Protein AF-A0A4U9XL16-F1 (afdb_monomer_lite)

Structure (mmCIF, N/CA/C/O backbone):
data_AF-A0A4U9XL16-F1
#
_entry.id   AF-A0A4U9XL16-F1
#
loop_
_atom_site.group_PDB
_atom_site.id
_atom_site.type_symbol
_atom_site.label_atom_id
_atom_site.label_alt_id
_atom_site.label_comp_id
_atom_site.label_asym_id
_atom_site.label_entity_id
_atom_site.label_seq_id
_atom_site.pdbx_PDB_ins_code
_atom_site.Cartn_x
_atom_site.Cartn_y
_atom_site.Cartn_z
_atom_site.occupancy
_atom_site.B_iso_or_equiv
_atom_site.auth_seq_id
_atom_site.auth_comp_id
_atom_site.auth_asym_id
_atom_site.auth_atom_id
_atom_site.pdbx_PDB_model_num
ATOM 1 N N . MET A 1 1 ? 19.919 -13.960 -25.536 1.00 47.81 1 MET A N 1
ATOM 2 C CA . MET A 1 1 ? 20.235 -13.024 -24.431 1.00 47.81 1 MET A CA 1
ATOM 3 C C . MET A 1 1 ? 18.994 -12.901 -23.562 1.00 47.81 1 MET A C 1
ATOM 5 O O . MET A 1 1 ? 18.003 -12.376 -24.042 1.00 47.81 1 MET A O 1
ATOM 9 N N . GLY A 1 2 ? 19.005 -13.489 -22.362 1.00 62.66 2 GLY A N 1
ATOM 10 C CA . GLY A 1 2 ? 17.834 -13.540 -21.477 1.00 62.66 2 GLY A CA 1
ATOM 11 C C . GLY A 1 2 ? 17.735 -12.332 -20.542 1.00 62.66 2 GLY A C 1
ATOM 12 O O . GLY A 1 2 ? 18.750 -11.709 -20.220 1.00 62.66 2 GLY A O 1
ATOM 13 N N . ASN A 1 3 ? 16.513 -12.017 -20.110 1.00 57.12 3 ASN A N 1
ATOM 14 C CA . ASN A 1 3 ? 16.240 -11.008 -19.086 1.00 57.12 3 ASN A CA 1
ATOM 15 C C . ASN A 1 3 ? 17.001 -11.360 -17.798 1.00 57.12 3 ASN A C 1
ATOM 17 O O . ASN A 1 3 ? 16.898 -12.477 -17.303 1.00 57.12 3 ASN A O 1
ATOM 21 N N . ILE A 1 4 ? 17.779 -10.414 -17.265 1.00 73.81 4 ILE A N 1
ATOM 22 C CA . ILE A 1 4 ? 18.639 -10.653 -16.090 1.00 73.81 4 ILE A CA 1
ATOM 23 C C . ILE A 1 4 ? 17.838 -10.593 -14.775 1.00 73.81 4 ILE A C 1
ATOM 25 O O . ILE A 1 4 ? 18.209 -11.234 -13.797 1.00 73.81 4 ILE A O 1
ATOM 29 N N . LEU A 1 5 ? 16.729 -9.849 -14.751 1.00 70.44 5 LEU A N 1
ATOM 30 C CA . LEU A 1 5 ? 15.763 -9.839 -13.655 1.00 70.44 5 LEU A CA 1
ATOM 31 C C . LEU A 1 5 ? 14.426 -9.310 -14.174 1.00 70.44 5 LEU A C 1
ATOM 33 O O . LEU A 1 5 ? 14.368 -8.211 -14.733 1.00 70.44 5 LEU A O 1
ATOM 37 N N . GLU A 1 6 ? 13.367 -10.083 -13.961 1.00 71.31 6 GLU A N 1
ATOM 38 C CA . GLU A 1 6 ? 11.995 -9.705 -14.279 1.00 71.31 6 GLU A CA 1
ATOM 39 C C . GLU A 1 6 ? 11.178 -9.667 -12.988 1.00 71.31 6 GLU A C 1
ATOM 41 O O . GLU A 1 6 ? 11.077 -10.664 -12.272 1.00 71.31 6 GLU A O 1
ATOM 46 N N . VAL A 1 7 ? 10.622 -8.498 -12.670 1.00 74.25 7 VAL A N 1
ATOM 47 C CA . VAL A 1 7 ? 9.794 -8.302 -11.481 1.00 74.25 7 VAL A CA 1
ATOM 48 C C . VAL A 1 7 ? 8.355 -8.087 -11.918 1.00 74.25 7 VAL A C 1
ATOM 50 O O . VAL A 1 7 ? 8.057 -7.124 -12.622 1.00 74.25 7 VAL A O 1
ATOM 53 N N . ARG A 1 8 ? 7.468 -8.971 -11.458 1.00 79.81 8 ARG A N 1
ATOM 54 C CA . ARG A 1 8 ? 6.024 -8.880 -11.678 1.00 79.81 8 ARG A CA 1
ATOM 55 C C . ARG A 1 8 ? 5.317 -8.629 -10.351 1.00 79.81 8 ARG A C 1
ATOM 57 O O . ARG A 1 8 ? 5.687 -9.214 -9.335 1.00 79.81 8 ARG A O 1
ATOM 64 N N . HIS A 1 9 ? 4.303 -7.771 -10.377 1.00 82.31 9 HIS A N 1
ATOM 65 C CA . HIS A 1 9 ? 3.403 -7.503 -9.253 1.00 82.31 9 HIS A CA 1
ATOM 66 C C . HIS A 1 9 ? 4.076 -7.037 -7.951 1.00 82.31 9 HIS A C 1
ATOM 68 O O . HIS A 1 9 ? 3.642 -7.373 -6.844 1.00 82.31 9 HIS A O 1
ATOM 74 N N . LEU A 1 10 ? 5.144 -6.236 -8.049 1.00 85.69 10 LEU A N 1
ATOM 75 C CA . LEU A 1 10 ? 5.834 -5.740 -6.860 1.00 85.69 10 LEU A CA 1
ATOM 76 C C . LEU A 1 10 ? 4.961 -4.733 -6.111 1.00 85.69 10 LEU A C 1
ATOM 78 O O . LEU A 1 10 ? 4.573 -3.698 -6.651 1.00 85.69 10 LEU A O 1
ATOM 82 N N . THR A 1 11 ? 4.720 -5.018 -4.834 1.00 87.62 11 THR A N 1
ATOM 83 C CA . THR A 1 11 ? 3.944 -4.161 -3.939 1.00 87.62 11 THR A CA 1
ATOM 84 C C . THR A 1 11 ? 4.700 -3.948 -2.633 1.00 87.62 11 THR A C 1
ATOM 86 O O . THR A 1 11 ? 5.174 -4.901 -2.015 1.00 87.62 11 THR A O 1
ATOM 89 N N . LYS A 1 12 ? 4.806 -2.693 -2.184 1.00 91.31 12 LYS A N 1
ATOM 90 C CA . LYS A 1 12 ? 5.434 -2.333 -0.905 1.00 91.31 12 LYS A CA 1
ATOM 91 C C . LYS A 1 12 ? 4.417 -1.655 0.001 1.00 91.31 12 LYS A C 1
ATOM 93 O O . LYS A 1 12 ? 3.896 -0.594 -0.337 1.00 91.31 12 LYS A O 1
ATOM 98 N N . ILE A 1 13 ? 4.181 -2.256 1.163 1.00 93.00 13 ILE A N 1
ATOM 99 C CA . ILE A 1 13 ? 3.206 -1.803 2.158 1.00 93.00 13 ILE A CA 1
ATOM 100 C C . ILE A 1 13 ? 3.948 -1.448 3.451 1.00 93.00 13 ILE A C 1
ATOM 102 O O . ILE A 1 13 ? 4.780 -2.223 3.922 1.00 93.00 13 ILE A O 1
ATOM 106 N N . PHE A 1 14 ? 3.637 -0.291 4.027 1.00 92.69 14 PHE A N 1
ATOM 107 C CA . PHE A 1 14 ? 4.152 0.181 5.313 1.00 92.69 14 PHE A CA 1
ATOM 108 C C . PHE A 1 14 ? 3.034 0.186 6.364 1.00 92.69 14 PHE A C 1
ATOM 110 O O . PHE A 1 14 ? 1.875 0.429 6.034 1.00 92.69 14 PHE A O 1
ATOM 117 N N . GLY A 1 15 ? 3.373 -0.059 7.634 1.00 90.56 15 GLY A N 1
ATOM 118 C CA . GLY A 1 15 ? 2.421 -0.093 8.755 1.00 90.56 15 GLY A CA 1
ATOM 119 C C . GLY A 1 15 ? 2.170 -1.499 9.314 1.00 90.56 15 GLY A C 1
ATOM 120 O O . GLY A 1 15 ? 2.789 -2.468 8.879 1.00 90.56 15 GLY A O 1
ATOM 121 N N . LYS A 1 16 ? 1.274 -1.609 10.308 1.00 90.19 16 LYS A N 1
ATOM 122 C CA . LYS A 1 16 ? 1.026 -2.858 11.063 1.00 90.19 16 LYS A CA 1
ATOM 123 C C . LYS A 1 16 ? 0.101 -3.848 10.337 1.00 90.19 16 LYS A C 1
ATOM 125 O O . LYS A 1 16 ? 0.279 -5.055 10.454 1.00 90.19 16 LYS A O 1
ATOM 130 N N . LYS A 1 17 ? -0.882 -3.365 9.566 1.00 93.25 17 LYS A N 1
ATOM 131 C CA . LYS A 1 17 ? -1.929 -4.197 8.931 1.00 93.25 17 LYS A CA 1
ATOM 132 C C . LYS A 1 17 ? -1.605 -4.594 7.480 1.00 93.25 17 LYS A C 1
ATOM 134 O O . LYS A 1 17 ? -2.460 -4.515 6.601 1.00 93.25 17 LYS A O 1
ATOM 139 N N . GLN A 1 18 ? -0.375 -5.043 7.223 1.00 93.25 18 GLN A N 1
ATOM 140 C CA . GLN A 1 18 ? 0.108 -5.309 5.856 1.00 93.25 18 GLN A CA 1
ATOM 141 C C . GLN A 1 18 ? -0.658 -6.428 5.143 1.00 93.25 18 GLN A C 1
ATOM 143 O O . GLN A 1 18 ? -0.988 -6.281 3.973 1.00 93.25 18 GLN A O 1
ATOM 148 N N . LYS A 1 19 ? -0.991 -7.520 5.848 1.00 93.12 19 LYS A N 1
ATOM 149 C CA . LYS A 1 19 ? -1.736 -8.654 5.269 1.00 93.12 19 LYS A CA 1
ATOM 150 C C . LYS A 1 19 ? -3.115 -8.231 4.755 1.00 93.12 19 LYS A C 1
ATOM 152 O O . LYS A 1 19 ? -3.478 -8.554 3.634 1.00 93.12 19 LYS A O 1
ATOM 157 N N . VAL A 1 20 ? -3.849 -7.451 5.550 1.00 93.75 20 VAL A N 1
ATOM 158 C CA . VAL A 1 20 ? -5.180 -6.948 5.172 1.00 93.75 20 VAL A CA 1
ATOM 159 C C . VAL A 1 20 ? -5.081 -5.992 3.985 1.00 93.75 20 VAL A C 1
ATOM 161 O O . VAL A 1 20 ? -5.874 -6.083 3.054 1.00 93.75 20 VAL A O 1
ATOM 164 N N . ALA A 1 21 ? -4.084 -5.105 3.990 1.00 94.62 21 ALA A N 1
ATOM 165 C CA . ALA A 1 21 ? -3.835 -4.209 2.868 1.00 94.62 21 ALA A CA 1
ATOM 166 C C . ALA A 1 21 ? -3.497 -4.984 1.584 1.00 94.62 21 ALA A C 1
ATOM 168 O O . ALA A 1 21 ? -4.022 -4.646 0.530 1.00 94.62 21 ALA A O 1
ATOM 169 N N . LEU A 1 22 ? -2.691 -6.048 1.667 1.00 92.44 22 LEU A N 1
ATOM 170 C CA . LEU A 1 22 ? -2.353 -6.890 0.518 1.00 92.44 22 LEU A CA 1
ATOM 171 C C . LEU A 1 22 ? -3.588 -7.571 -0.090 1.00 92.44 22 LEU A C 1
ATOM 173 O O . LEU A 1 22 ? -3.740 -7.565 -1.308 1.00 92.44 22 LEU A O 1
ATOM 177 N N . GLU A 1 23 ? -4.489 -8.110 0.733 1.00 94.69 23 GLU A N 1
ATOM 178 C CA . GLU A 1 23 ? -5.741 -8.705 0.243 1.00 94.69 23 GLU A CA 1
ATOM 179 C C . GLU A 1 23 ? -6.641 -7.667 -0.438 1.00 94.69 23 GLU A C 1
ATOM 181 O O . GLU A 1 23 ? -7.207 -7.927 -1.497 1.00 94.69 23 GLU A O 1
ATOM 186 N N . MET A 1 24 ? -6.711 -6.449 0.102 1.00 94.25 24 MET A N 1
ATOM 187 C CA . MET A 1 24 ? -7.445 -5.355 -0.538 1.00 94.25 24 MET A CA 1
ATOM 188 C C . MET A 1 24 ? -6.820 -4.919 -1.875 1.00 94.25 24 MET A C 1
ATOM 190 O O . MET A 1 24 ? -7.552 -4.580 -2.801 1.00 94.25 24 MET A O 1
ATOM 194 N N . ILE A 1 25 ? -5.490 -4.960 -2.007 1.00 91.38 25 ILE A N 1
ATOM 195 C CA . ILE A 1 25 ? -4.798 -4.688 -3.280 1.00 91.38 25 ILE A CA 1
ATOM 196 C C . ILE A 1 25 ? -5.169 -5.745 -4.325 1.00 91.38 25 ILE A C 1
ATOM 198 O O . ILE A 1 25 ? -5.516 -5.388 -5.446 1.00 91.38 25 ILE A O 1
ATOM 202 N N . LYS A 1 26 ? -5.183 -7.032 -3.952 1.00 90.44 26 LYS A N 1
ATOM 203 C CA . LYS A 1 26 ? -5.629 -8.122 -4.844 1.00 90.44 26 LYS A CA 1
ATOM 204 C C . LYS A 1 26 ? -7.092 -7.974 -5.274 1.00 90.44 26 LYS A C 1
ATOM 206 O O . LYS A 1 26 ? -7.449 -8.384 -6.370 1.00 90.44 26 LYS A O 1
ATOM 211 N N . GLN A 1 27 ? -7.927 -7.368 -4.430 1.00 93.12 27 GLN A N 1
ATOM 212 C CA . GLN A 1 27 ? -9.321 -7.024 -4.739 1.00 93.12 27 GLN A CA 1
ATOM 213 C C . GLN A 1 27 ? -9.465 -5.759 -5.609 1.00 93.12 27 GLN A C 1
ATOM 215 O O . GLN A 1 27 ? -10.587 -5.328 -5.868 1.00 93.12 27 GLN A O 1
ATOM 220 N N . GLY A 1 28 ? -8.364 -5.122 -6.022 1.00 91.19 28 GLY A N 1
ATOM 221 C CA . GLY A 1 28 ? -8.385 -3.909 -6.844 1.00 91.19 28 GLY A CA 1
ATOM 222 C C . GLY A 1 28 ? -8.811 -2.646 -6.090 1.00 91.19 28 GLY A C 1
ATOM 223 O O . GLY A 1 28 ? -9.219 -1.664 -6.712 1.00 91.19 28 GLY A O 1
ATOM 224 N N . LYS A 1 29 ? -8.753 -2.645 -4.751 1.00 92.81 29 LYS A N 1
ATOM 225 C CA . LYS A 1 29 ? -9.133 -1.477 -3.947 1.00 92.81 29 LYS A CA 1
ATOM 226 C C . LYS A 1 29 ? -8.135 -0.334 -4.113 1.00 92.81 29 LYS A C 1
ATOM 228 O O . LYS A 1 29 ? -6.927 -0.535 -4.206 1.00 92.81 29 LYS A O 1
ATOM 233 N N . SER A 1 30 ? -8.646 0.895 -4.076 1.00 91.81 30 SER A N 1
ATOM 234 C CA . SER A 1 30 ? -7.809 2.092 -4.189 1.00 91.81 30 SER A CA 1
ATOM 235 C C . S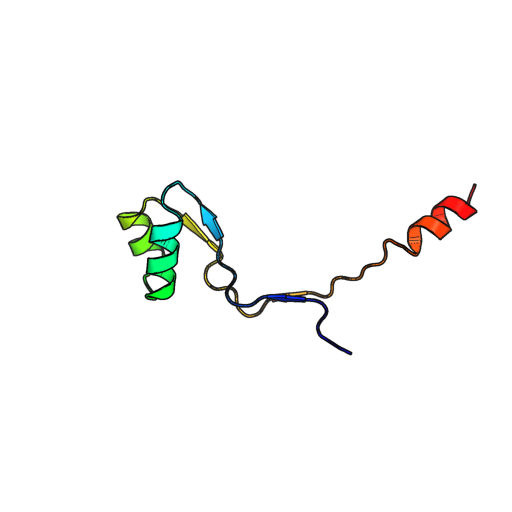ER A 1 30 ? -6.878 2.257 -2.981 1.00 91.81 30 SER A C 1
ATOM 237 O O . SER A 1 30 ? -7.217 1.892 -1.852 1.00 91.81 30 SER A O 1
ATOM 239 N N . LYS A 1 31 ? -5.715 2.889 -3.194 1.00 90.75 31 LYS A N 1
ATOM 240 C CA . LYS A 1 31 ? -4.747 3.204 -2.123 1.00 90.75 31 LYS A CA 1
ATOM 241 C C . LYS A 1 31 ? -5.391 3.965 -0.961 1.00 90.75 31 LYS A C 1
ATOM 243 O O . LYS A 1 31 ? -5.070 3.713 0.196 1.00 90.75 31 LYS A O 1
ATOM 248 N N . THR A 1 32 ? -6.315 4.871 -1.269 1.00 93.06 32 THR A N 1
ATOM 249 C CA . THR A 1 32 ? -7.049 5.687 -0.297 1.00 93.06 32 THR A CA 1
ATOM 250 C C . THR A 1 32 ? -7.988 4.844 0.558 1.00 93.06 32 THR A C 1
ATOM 252 O O . THR A 1 32 ? -8.042 5.027 1.772 1.00 93.06 32 THR A O 1
ATOM 255 N N . GLU A 1 33 ? -8.710 3.900 -0.049 1.00 93.12 33 GLU A N 1
ATOM 256 C CA . GLU A 1 33 ? -9.593 2.976 0.670 1.00 93.12 33 GLU A CA 1
ATOM 257 C C . GLU A 1 33 ? -8.790 2.022 1.562 1.00 93.12 33 GLU A C 1
ATOM 259 O O . GLU A 1 33 ? -9.136 1.815 2.727 1.00 93.12 33 GLU A O 1
ATOM 264 N N . ILE A 1 34 ? -7.668 1.510 1.047 1.00 93.50 34 ILE A N 1
ATOM 265 C CA . ILE A 1 34 ? -6.729 0.681 1.807 1.00 93.50 34 ILE A CA 1
ATOM 266 C C . ILE A 1 34 ? -6.204 1.454 3.016 1.00 93.50 34 ILE A C 1
ATOM 268 O O . ILE A 1 34 ? -6.273 0.946 4.136 1.00 93.50 34 ILE A O 1
ATOM 272 N N . PHE A 1 35 ? -5.737 2.688 2.825 1.00 92.69 35 PHE A N 1
ATOM 273 C CA . PHE A 1 35 ? -5.223 3.515 3.914 1.00 92.69 35 PHE A CA 1
ATOM 274 C C . PHE A 1 35 ? -6.299 3.805 4.965 1.00 92.69 35 PHE A C 1
ATOM 276 O O . PHE A 1 35 ? -6.069 3.561 6.146 1.00 92.69 35 PHE A O 1
ATOM 283 N N . LYS A 1 36 ? -7.504 4.225 4.557 1.00 94.88 36 LYS A N 1
ATOM 284 C CA . LYS A 1 36 ? -8.616 4.494 5.487 1.00 94.88 36 LYS A CA 1
ATOM 285 C C . LYS A 1 36 ? -9.002 3.265 6.316 1.00 94.88 36 LYS A C 1
ATOM 287 O O . LYS A 1 36 ? -9.294 3.395 7.499 1.00 94.88 36 LYS A O 1
ATOM 292 N N . LYS A 1 37 ? -8.998 2.072 5.713 1.00 94.38 37 LYS A N 1
ATOM 293 C CA . LYS A 1 37 ? -9.434 0.835 6.382 1.00 94.38 37 LYS A CA 1
ATOM 294 C C . LYS A 1 37 ? -8.340 0.181 7.227 1.00 94.38 37 LYS A C 1
ATOM 296 O O . LYS A 1 37 ? -8.628 -0.455 8.242 1.00 94.38 37 LYS A O 1
ATOM 301 N N . THR A 1 38 ? -7.083 0.302 6.810 1.00 93.56 38 THR A N 1
ATOM 302 C CA . THR A 1 38 ? -5.966 -0.447 7.409 1.00 93.56 38 THR A CA 1
ATOM 303 C C . THR A 1 38 ? -4.975 0.427 8.174 1.00 93.56 38 THR A C 1
ATOM 305 O O . THR A 1 38 ? -4.212 -0.099 8.983 1.00 93.56 38 THR A O 1
ATOM 308 N N . GLY A 1 39 ? -4.964 1.739 7.930 1.00 93.56 39 GLY A N 1
ATOM 309 C CA . GLY A 1 39 ? -3.900 2.643 8.370 1.00 93.56 39 GLY A CA 1
ATOM 310 C C . GLY A 1 39 ? -2.539 2.336 7.732 1.00 93.56 39 GLY A C 1
ATOM 311 O O . GLY A 1 39 ? -1.525 2.858 8.188 1.00 93.56 39 GLY A O 1
ATOM 312 N N . ALA A 1 40 ? -2.488 1.450 6.730 1.00 93.50 40 ALA A N 1
ATOM 313 C CA . ALA A 1 40 ? -1.268 1.062 6.039 1.00 93.50 40 ALA A CA 1
ATOM 314 C C . ALA A 1 40 ? -1.107 1.859 4.740 1.00 93.50 40 ALA A C 1
ATOM 316 O O . ALA A 1 40 ? -2.060 2.036 3.978 1.00 93.50 40 ALA A O 1
ATOM 317 N N . THR A 1 41 ? 0.116 2.308 4.472 1.00 92.44 41 THR A N 1
ATOM 318 C CA . THR A 1 41 ? 0.452 3.094 3.279 1.00 92.44 41 THR A CA 1
ATOM 319 C C . THR A 1 41 ? 1.063 2.188 2.220 1.00 92.44 41 THR A C 1
ATOM 321 O O . THR A 1 41 ? 2.009 1.451 2.500 1.00 92.44 41 THR A O 1
ATOM 324 N N . VAL A 1 42 ? 0.557 2.257 0.989 1.00 89.94 42 VAL A N 1
ATOM 325 C CA . VAL A 1 42 ? 1.092 1.494 -0.148 1.00 89.94 42 VAL A CA 1
ATOM 326 C C . VAL A 1 42 ? 2.047 2.378 -0.952 1.00 89.94 42 VAL A C 1
ATOM 328 O O . VAL A 1 42 ? 1.607 3.264 -1.683 1.00 89.94 42 VAL A O 1
ATOM 331 N N . GLY A 1 43 ? 3.354 2.152 -0.793 1.00 83.06 43 GLY A N 1
ATOM 332 C CA . GLY A 1 43 ? 4.412 2.953 -1.425 1.00 83.06 43 GLY A CA 1
ATOM 333 C C . GLY A 1 43 ? 4.744 2.525 -2.856 1.00 83.06 43 GLY A C 1
ATOM 334 O O . GLY A 1 43 ? 5.012 3.367 -3.703 1.00 83.06 43 GLY A O 1
ATOM 335 N N . VAL A 1 44 ? 4.659 1.226 -3.149 1.00 83.31 44 VAL A N 1
ATOM 336 C CA . VAL A 1 44 ? 4.738 0.685 -4.515 1.00 83.31 44 VAL A CA 1
ATOM 337 C C . VAL A 1 44 ? 3.489 -0.149 -4.725 1.00 83.31 44 VAL A C 1
ATOM 339 O O . VAL A 1 44 ? 3.171 -0.980 -3.876 1.00 83.31 44 VAL A O 1
ATOM 342 N N . TYR A 1 45 ? 2.769 0.114 -5.809 1.00 81.06 45 TYR A N 1
ATOM 343 C CA . TYR A 1 45 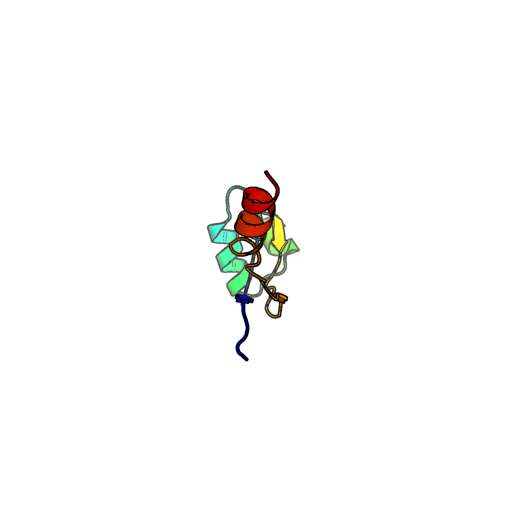? 1.499 -0.532 -6.117 1.00 81.06 45 TYR A CA 1
ATOM 344 C C . TYR A 1 45 ? 1.628 -1.214 -7.468 1.00 81.06 45 TYR A C 1
ATOM 346 O O . TYR A 1 45 ? 1.762 -0.520 -8.472 1.00 81.06 45 TYR A O 1
ATOM 354 N N . ASP A 1 46 ? 1.622 -2.545 -7.443 1.00 76.81 46 ASP A N 1
ATOM 355 C CA . ASP A 1 46 ? 1.569 -3.413 -8.620 1.00 76.81 46 ASP A CA 1
ATOM 356 C C . ASP A 1 46 ? 2.525 -3.004 -9.757 1.00 76.81 46 ASP A C 1
ATOM 358 O O . ASP A 1 46 ? 2.141 -2.822 -10.912 1.00 76.81 46 ASP A O 1
ATOM 362 N N . ALA A 1 47 ? 3.806 -2.814 -9.424 1.00 72.56 47 ALA A N 1
ATOM 363 C CA . ALA A 1 47 ? 4.814 -2.508 -10.433 1.00 72.56 47 ALA A CA 1
ATOM 364 C C . ALA A 1 47 ? 5.123 -3.782 -11.241 1.00 72.56 47 ALA A C 1
ATOM 366 O O . ALA A 1 47 ? 5.785 -4.697 -10.744 1.00 72.56 47 ALA A O 1
ATOM 367 N N . ALA A 1 48 ? 4.609 -3.840 -12.473 1.00 60.91 48 ALA A N 1
ATOM 368 C CA . ALA A 1 48 ? 4.659 -5.022 -13.335 1.00 60.91 48 ALA A CA 1
ATOM 369 C C . ALA A 1 48 ? 5.759 -4.994 -14.416 1.00 60.91 48 ALA A C 1
ATOM 371 O O . ALA A 1 48 ? 6.002 -6.017 -15.046 1.00 60.91 48 ALA A O 1
ATOM 372 N N . SER A 1 49 ? 6.428 -3.858 -14.653 1.00 54.41 49 SER A N 1
ATOM 373 C CA . SER A 1 49 ? 7.286 -3.685 -15.841 1.00 54.41 49 SER A CA 1
ATOM 374 C C . SER A 1 49 ? 8.722 -3.232 -15.549 1.00 54.41 49 SER A C 1
ATOM 376 O O . SER A 1 49 ? 9.327 -2.533 -16.364 1.00 54.41 49 SER A O 1
ATOM 378 N N . MET A 1 50 ? 9.303 -3.607 -14.404 1.00 53.06 50 MET A N 1
ATOM 379 C CA . MET A 1 50 ? 10.685 -3.221 -14.092 1.00 53.06 50 MET A CA 1
ATOM 380 C C . MET A 1 50 ? 11.676 -4.294 -14.558 1.00 53.06 50 MET A C 1
ATOM 382 O O . MET A 1 50 ? 11.998 -5.226 -13.827 1.00 53.06 50 MET A O 1
ATOM 386 N N . SER A 1 51 ? 12.172 -4.143 -15.787 1.00 54.09 51 SER A N 1
ATOM 387 C CA . SER A 1 51 ? 13.297 -4.928 -16.311 1.00 54.09 51 SER A CA 1
ATOM 388 C C . SER A 1 51 ? 14.603 -4.193 -16.010 1.00 54.09 51 SER A C 1
ATOM 390 O O . SER A 1 51 ? 14.813 -3.084 -16.501 1.00 54.09 51 SER A O 1
ATOM 392 N N . LYS A 1 52 ? 15.487 -4.774 -15.188 1.00 56.50 52 LYS A N 1
ATOM 393 C CA . LYS A 1 52 ? 16.769 -4.145 -14.818 1.00 56.50 52 LYS A CA 1
ATOM 394 C C . LYS A 1 52 ? 17.933 -5.088 -15.114 1.00 56.50 52 LYS A C 1
ATOM 396 O O . LYS A 1 52 ? 17.946 -6.240 -14.690 1.00 56.50 52 LYS A O 1
ATOM 401 N N . LYS A 1 53 ? 18.925 -4.595 -15.859 1.00 54.16 53 LYS A N 1
ATOM 402 C CA . LYS A 1 53 ? 20.138 -5.345 -16.209 1.00 54.16 53 LYS A CA 1
ATOM 403 C C . LYS A 1 53 ? 21.074 -5.369 -14.995 1.00 54.16 53 LYS A C 1
ATOM 405 O O . LYS A 1 53 ? 21.791 -4.401 -14.759 1.00 54.16 53 LYS A O 1
ATOM 410 N N . VAL A 1 54 ? 21.059 -6.443 -14.206 1.00 56.56 54 VAL A N 1
ATOM 411 C CA . VAL A 1 54 ? 22.012 -6.615 -13.094 1.00 56.56 54 VAL A CA 1
ATOM 412 C C . VAL A 1 54 ? 23.330 -7.141 -13.661 1.00 56.56 54 VAL A C 1
ATOM 414 O O . VAL A 1 54 ? 23.512 -8.334 -13.879 1.00 56.56 54 VAL A O 1
ATOM 417 N N . LYS A 1 55 ? 24.265 -6.241 -13.968 1.00 48.16 55 LYS A N 1
ATOM 418 C CA . LYS A 1 55 ? 25.614 -6.636 -14.380 1.00 48.16 55 LYS A CA 1
ATOM 419 C C . LYS A 1 55 ? 26.377 -7.072 -13.125 1.00 48.16 55 LYS A C 1
ATOM 421 O O . LYS A 1 55 ? 26.885 -6.222 -12.401 1.00 48.16 55 LYS A O 1
ATOM 426 N N . TYR A 1 56 ? 26.471 -8.375 -12.858 1.00 51.34 56 TYR A N 1
ATOM 427 C CA . TYR A 1 56 ? 27.476 -8.888 -11.922 1.00 51.34 56 TYR A CA 1
ATOM 428 C C . TYR A 1 56 ? 28.864 -8.666 -12.542 1.00 51.34 56 TYR A C 1
ATOM 430 O O . TYR A 1 56 ? 29.399 -9.523 -13.234 1.00 51.34 56 TYR A O 1
ATOM 438 N N . SER A 1 57 ? 29.424 -7.476 -12.326 1.00 47.31 57 SER A N 1
ATOM 439 C CA . SER A 1 57 ? 30.814 -7.122 -12.636 1.00 47.31 57 SER A CA 1
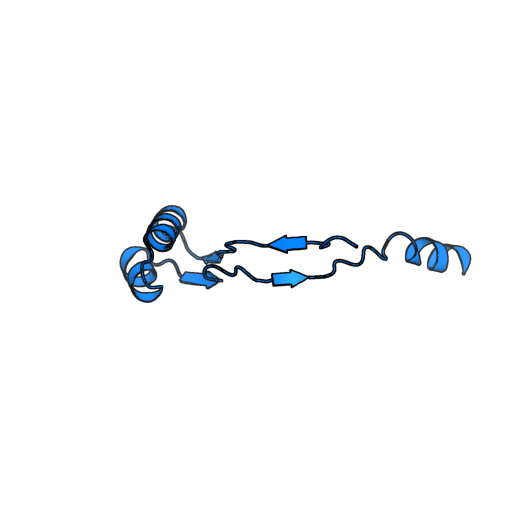ATOM 440 C C . SER A 1 57 ? 31.636 -7.038 -11.348 1.00 47.31 57 SER A C 1
ATOM 442 O O . SER A 1 57 ? 32.471 -6.162 -11.210 1.00 47.31 57 SER A O 1
ATOM 444 N N . LEU A 1 58 ? 31.360 -7.898 -10.363 1.00 47.94 58 LEU A N 1
ATOM 445 C CA . LEU A 1 58 ? 32.054 -7.866 -9.066 1.00 47.94 58 LEU A CA 1
ATOM 446 C C . LEU A 1 58 ? 33.147 -8.937 -8.935 1.00 47.94 58 LEU A C 1
ATOM 448 O O . LEU A 1 58 ? 34.017 -8.813 -8.086 1.00 47.94 58 LEU A O 1
ATOM 452 N N . LEU A 1 59 ? 33.158 -9.954 -9.804 1.00 51.16 59 LEU A N 1
ATOM 453 C CA . LEU A 1 59 ? 34.207 -10.986 -9.809 1.00 51.16 59 LEU A CA 1
ATOM 454 C C . LEU A 1 59 ? 35.417 -10.630 -10.687 1.00 51.16 59 LEU A C 1
ATOM 456 O O . LEU A 1 59 ? 36.502 -11.156 -10.463 1.00 51.16 59 LEU A O 1
ATOM 460 N N . TRP A 1 60 ? 35.255 -9.730 -11.661 1.00 48.50 60 TRP A N 1
ATOM 461 C CA . TRP A 1 60 ? 36.346 -9.326 -12.558 1.00 48.50 60 TRP A CA 1
ATOM 462 C C . TRP A 1 60 ? 37.138 -8.116 -12.045 1.00 48.50 60 TRP A C 1
ATOM 464 O O . TRP A 1 60 ? 38.342 -8.059 -12.274 1.00 48.50 60 TRP A O 1
ATOM 474 N N . ASP A 1 61 ? 36.512 -7.211 -11.285 1.00 53.12 61 ASP A N 1
ATOM 475 C CA . ASP A 1 61 ? 37.204 -6.040 -10.719 1.00 53.12 61 ASP A CA 1
ATOM 476 C C . ASP A 1 61 ? 38.132 -6.395 -9.547 1.00 53.12 61 ASP A C 1
ATOM 478 O O . ASP A 1 61 ? 39.168 -5.763 -9.358 1.00 53.12 61 ASP A O 1
ATOM 482 N N . PHE A 1 62 ? 37.835 -7.454 -8.786 1.00 50.03 62 PHE A N 1
ATOM 483 C CA . PHE A 1 62 ? 38.679 -7.836 -7.647 1.00 50.03 62 PHE A CA 1
ATOM 484 C C . PHE A 1 62 ? 40.068 -8.326 -8.088 1.00 50.03 62 PHE A C 1
ATOM 486 O O . PHE A 1 62 ? 41.070 -8.065 -7.430 1.00 50.03 62 PHE A O 1
ATOM 493 N N . ARG A 1 63 ? 40.151 -8.983 -9.251 1.00 53.88 63 ARG A N 1
ATOM 494 C CA . ARG A 1 63 ? 41.424 -9.414 -9.850 1.00 53.88 63 ARG A CA 1
ATOM 495 C C . ARG A 1 63 ? 42.261 -8.242 -10.361 1.00 53.88 63 ARG A C 1
ATOM 497 O O . ARG A 1 63 ? 43.482 -8.323 -10.312 1.00 53.88 63 ARG A O 1
ATOM 504 N N . ALA A 1 64 ? 41.620 -7.177 -10.842 1.00 56.19 64 ALA A N 1
ATOM 505 C CA . ALA A 1 64 ? 42.313 -5.983 -11.320 1.00 56.19 64 ALA A CA 1
ATOM 506 C C . A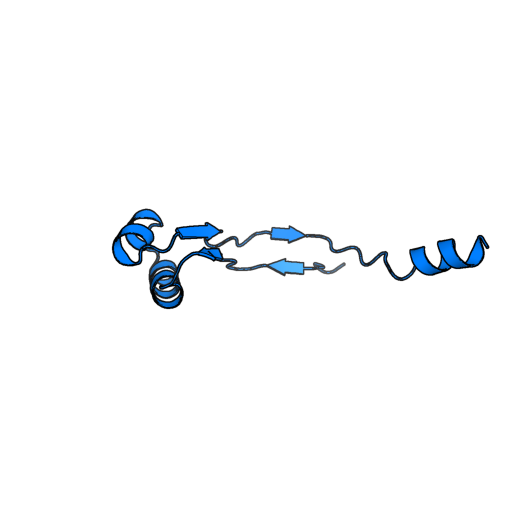LA A 1 64 ? 42.936 -5.187 -10.162 1.00 56.19 64 ALA A C 1
ATOM 508 O O . ALA A 1 64 ? 44.052 -4.699 -10.298 1.00 56.19 64 ALA A O 1
ATOM 509 N N . VAL A 1 65 ? 42.253 -5.124 -9.013 1.00 55.34 65 VAL A N 1
ATOM 510 C CA . VAL A 1 65 ? 42.754 -4.442 -7.807 1.00 55.34 65 VAL A CA 1
ATOM 511 C C . VAL A 1 65 ? 43.855 -5.247 -7.106 1.00 55.34 65 VAL A C 1
ATOM 513 O O . VAL A 1 65 ? 44.813 -4.663 -6.616 1.00 55.34 65 VAL A O 1
ATOM 516 N N . VAL A 1 66 ? 43.765 -6.583 -7.087 1.00 61.03 66 VAL A N 1
ATOM 517 C CA . VAL A 1 66 ? 44.786 -7.434 -6.443 1.00 61.03 66 VAL A CA 1
ATOM 518 C C . VAL A 1 66 ? 46.079 -7.540 -7.266 1.00 61.03 66 VAL A C 1
ATOM 520 O O . VAL A 1 66 ? 47.141 -7.665 -6.677 1.00 61.03 66 VAL A O 1
ATOM 523 N N . ASN A 1 67 ? 46.025 -7.441 -8.600 1.00 55.00 67 ASN A N 1
ATOM 524 C CA . ASN A 1 67 ? 47.217 -7.511 -9.466 1.00 55.00 67 ASN A CA 1
ATOM 525 C C . ASN A 1 67 ? 47.909 -6.152 -9.718 1.00 55.00 67 ASN A C 1
ATOM 527 O O . ASN A 1 67 ? 48.799 -6.075 -10.565 1.00 55.00 67 ASN A O 1
ATOM 531 N N . GLN A 1 68 ? 47.483 -5.079 -9.046 1.00 54.59 68 GLN A N 1
ATOM 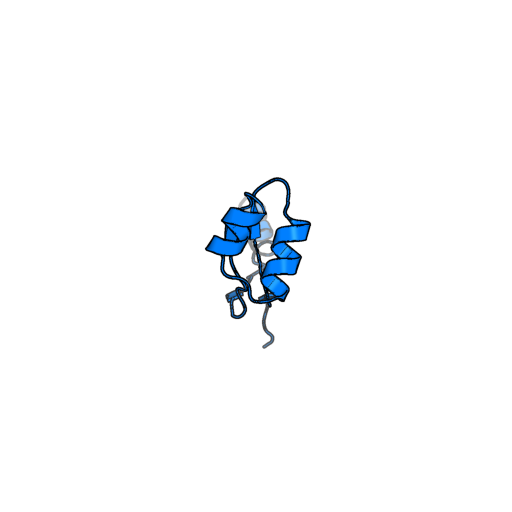532 C CA . GLN A 1 68 ? 48.144 -3.763 -9.082 1.00 54.59 68 GLN A CA 1
ATOM 533 C C . GLN A 1 68 ? 48.939 -3.444 -7.799 1.00 54.59 68 GLN A C 1
ATOM 535 O O . GLN A 1 68 ? 49.415 -2.319 -7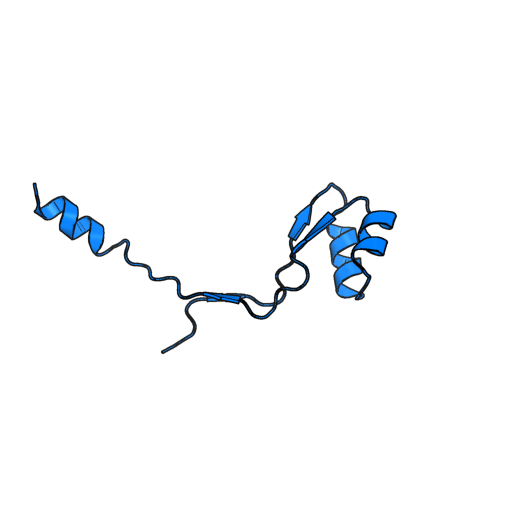.647 1.00 54.59 68 GLN A O 1
ATOM 540 N N . LEU A 1 69 ? 49.104 -4.424 -6.905 1.00 50.59 69 LEU A N 1
ATOM 541 C CA . LEU A 1 69 ? 50.020 -4.410 -5.758 1.00 50.59 69 LEU A CA 1
ATOM 542 C C . LEU A 1 69 ? 51.082 -5.498 -5.946 1.00 50.59 69 LEU A C 1
ATOM 544 O O . LEU A 1 69 ? 52.215 -5.278 -5.468 1.00 50.59 69 LEU A O 1
#

Organism: NCBI:txid361101

Sequence (69 aa):
MGNILEVRHLTKIFGKKQKVALEMIKQGKSKTEIFKKTGATVGVYDAASMSKKVKYSLLWDFRAVVNQL

Secondary structure (DSSP, 8-state):
---S-EE-SEEEEESS-HHHHHHHHHTT--HHHHHHHH--EEEEEEE--EE------STTHHHHHHTT-

Foldseek 3Di:
DDQPDFDWQDKDKDDDQVVQLVVCLVVVHDQVVSCVVRVIGIPDRGPGGDGDDDPPPPVVVVVVVVVVD

pLDDT: mean 75.89, std 17.89, range [47.31, 94.88]

Radius of gyration: 19.64 Å; chains: 1; bounding box: 60×19×36 Å